Protein AF-A0AA36HFE9-F1 (afdb_monomer_lite)

Foldseek 3Di:
DVVVVVVVVVVVVVVVVVVVVVVVVVVVVVVVVVLVVVLVVVVVVCVVLVVLVVVCVVQLANLPDDLVVLVVLLVVLVVQLVVCVVVVPPSSNVSSVVVNVSSVVVNVSPVVGYNDDPPPPPPPD

pLDDT: mean 70.3, std 10.0, range [45.31, 87.0]

Organism: Cylicocyclus nassatus (NCBI:txid53992)

Sequence (125 aa):
MKHTQESSEKLNGRQTLFISKEARTAYYGRRKATGRIASTAQIAGSLVCPYLIYKAVTSRCIDFVPLAPVAFTWIMELHAIIYSIAIDDFYMMLANTIFFCMDGSLLAMFFIFPNDKPYFKVEIS

Secondary structure (DSSP, 8-state):
-HHHHHHHHHHHHHHHHHHHHHHHHHHHHHHHHHHHHHHHHHHHHHTHHHHHHHHHHHHT--TTS-HHHHHHHHHHHHHHHHHHHHTT-HHHHHHHHHHHHHHHHHHHHHHHS-SS---------

Structure (mmCIF, N/CA/C/O backbone):
data_AF-A0AA36HFE9-F1
#
_entry.id   AF-A0AA36HFE9-F1
#
loop_
_atom_site.group_PDB
_atom_site.id
_atom_site.type_symbol
_atom_site.label_atom_id
_atom_site.label_alt_id
_atom_site.label_comp_id
_atom_site.label_asym_id
_atom_site.label_entity_id
_atom_site.label_seq_id
_atom_site.pdbx_PDB_ins_code
_atom_site.Cartn_x
_atom_site.Cartn_y
_atom_site.Cartn_z
_atom_site.occupancy
_atom_site.B_iso_or_equiv
_atom_site.auth_seq_id
_atom_site.auth_comp_id
_atom_site.auth_asym_id
_atom_site.auth_atom_id
_atom_site.pdbx_PDB_model_num
ATOM 1 N N . MET A 1 1 ? 39.069 -12.647 -48.676 1.00 54.62 1 MET A N 1
ATOM 2 C CA . MET A 1 1 ? 39.247 -12.247 -47.258 1.00 54.62 1 MET A CA 1
ATOM 3 C C . MET A 1 1 ? 38.174 -11.282 -46.743 1.00 54.62 1 MET A C 1
ATOM 5 O O . MET A 1 1 ? 37.633 -11.570 -45.689 1.00 54.62 1 MET A O 1
ATOM 9 N N . LYS A 1 2 ? 37.780 -10.212 -47.462 1.00 53.97 2 LYS A N 1
ATOM 10 C CA . LYS A 1 2 ? 36.717 -9.280 -47.001 1.00 53.97 2 LYS A CA 1
ATOM 11 C C . LYS A 1 2 ? 35.339 -9.929 -46.754 1.00 53.97 2 LYS A C 1
ATOM 13 O O . LYS A 1 2 ? 34.672 -9.597 -45.786 1.00 53.97 2 LYS A O 1
ATOM 18 N N . HIS A 1 3 ? 34.955 -10.912 -47.570 1.00 49.44 3 HIS A N 1
ATOM 19 C CA . HIS A 1 3 ? 33.650 -11.584 -47.475 1.00 49.44 3 HIS A CA 1
ATOM 20 C C . HIS A 1 3 ? 33.463 -12.445 -46.206 1.00 49.44 3 HIS A C 1
ATOM 22 O O . HIS A 1 3 ? 32.338 -12.696 -45.784 1.00 49.44 3 HIS A O 1
ATOM 28 N N . THR A 1 4 ? 34.561 -12.895 -45.590 1.00 55.50 4 THR A N 1
ATOM 29 C CA . THR A 1 4 ? 34.541 -13.736 -44.382 1.00 55.50 4 THR A CA 1
ATOM 30 C C . THR A 1 4 ? 34.391 -12.891 -43.111 1.00 55.50 4 THR A C 1
ATOM 32 O O . THR A 1 4 ? 33.693 -13.303 -42.190 1.00 55.50 4 THR A O 1
ATOM 35 N N . GLN A 1 5 ? 34.962 -11.680 -43.081 1.00 53.94 5 GLN A N 1
ATOM 36 C CA . GLN A 1 5 ? 34.828 -10.752 -41.948 1.00 53.94 5 GLN A CA 1
ATOM 37 C C . GLN A 1 5 ? 33.399 -10.219 -41.798 1.00 53.94 5 GLN A C 1
ATOM 39 O O . GLN A 1 5 ? 32.846 -10.252 -40.702 1.00 53.94 5 GLN A O 1
ATOM 44 N N . GLU A 1 6 ? 32.767 -9.814 -42.901 1.00 58.16 6 GLU A N 1
ATOM 45 C CA . GLU A 1 6 ? 31.411 -9.250 -42.872 1.00 58.16 6 GLU A CA 1
ATOM 46 C C . GLU A 1 6 ? 30.356 -10.291 -42.448 1.00 58.16 6 GLU A C 1
ATOM 48 O O . GLU A 1 6 ? 29.357 -9.973 -41.797 1.00 58.16 6 GLU A O 1
ATOM 53 N N . SER A 1 7 ? 30.601 -11.566 -42.774 1.00 56.69 7 SER A N 1
ATOM 54 C CA . SER A 1 7 ? 29.736 -12.673 -42.367 1.00 56.69 7 SER A CA 1
ATOM 55 C C . SER A 1 7 ? 29.873 -12.997 -40.876 1.00 56.69 7 SER A C 1
ATOM 57 O O . SER A 1 7 ? 28.861 -13.273 -40.234 1.00 56.69 7 SER A O 1
ATOM 59 N N . SER A 1 8 ? 31.082 -12.919 -40.303 1.00 58.38 8 SER A N 1
ATOM 60 C CA . SER A 1 8 ? 31.299 -13.073 -38.854 1.00 58.38 8 SER A CA 1
ATOM 61 C C . SER A 1 8 ? 30.700 -11.919 -38.046 1.00 58.38 8 SER A C 1
ATOM 63 O O . SER A 1 8 ? 30.131 -12.155 -36.983 1.00 58.38 8 SER A O 1
ATOM 65 N N . GLU A 1 9 ? 30.751 -10.687 -38.556 1.00 61.19 9 GLU A N 1
ATOM 66 C CA . GLU A 1 9 ? 30.193 -9.509 -37.878 1.00 61.19 9 GLU A CA 1
ATOM 67 C C . GLU A 1 9 ? 28.654 -9.523 -37.866 1.00 61.19 9 GLU A C 1
ATOM 69 O O . GLU A 1 9 ? 28.025 -9.279 -36.833 1.00 61.19 9 GLU A O 1
ATOM 74 N N . LYS A 1 10 ? 28.029 -9.932 -38.983 1.00 61.84 10 LYS A N 1
ATOM 75 C CA . LYS A 1 10 ? 26.572 -10.149 -39.064 1.00 61.84 10 LYS A CA 1
ATOM 76 C C . LYS A 1 10 ? 26.096 -11.308 -38.184 1.00 61.84 10 LYS A C 1
ATOM 78 O O . LYS A 1 10 ? 24.992 -11.230 -37.640 1.00 61.84 10 LYS A O 1
ATOM 83 N N . LEU A 1 11 ? 26.896 -12.368 -38.029 1.00 62.75 11 LEU A N 1
ATOM 84 C CA . LEU A 1 11 ? 26.573 -13.487 -37.135 1.00 62.75 11 LEU A CA 1
ATOM 85 C C . LEU A 1 11 ? 26.633 -13.057 -35.662 1.00 62.75 11 LEU A C 1
ATOM 87 O O . LEU A 1 11 ? 25.704 -13.340 -34.905 1.00 62.75 11 LEU A O 1
ATOM 91 N N . ASN A 1 12 ? 27.678 -12.311 -35.291 1.00 66.56 12 ASN A N 1
ATOM 92 C CA . ASN A 1 12 ? 27.875 -11.804 -33.936 1.00 66.56 12 ASN A CA 1
ATOM 93 C C . ASN A 1 12 ? 26.769 -10.803 -33.556 1.00 66.56 12 ASN A C 1
ATOM 95 O O . ASN A 1 12 ? 26.128 -10.941 -32.519 1.00 66.56 12 ASN A O 1
ATOM 99 N N . GLY A 1 13 ? 26.422 -9.872 -34.455 1.00 68.12 13 GLY A N 1
ATOM 100 C CA . GLY A 1 13 ? 25.311 -8.936 -34.245 1.00 68.12 13 GLY A CA 1
ATOM 101 C C . GLY A 1 13 ? 23.945 -9.620 -34.084 1.00 68.12 13 GLY A C 1
ATOM 102 O O . GLY A 1 13 ? 23.132 -9.196 -33.260 1.00 68.12 13 GLY A O 1
ATOM 103 N N . ARG A 1 14 ? 23.690 -10.716 -34.818 1.00 68.12 14 ARG A N 1
ATOM 104 C CA . ARG A 1 14 ? 22.466 -11.522 -34.649 1.00 68.12 14 ARG A CA 1
ATOM 105 C C . ARG A 1 14 ? 22.445 -12.258 -33.312 1.00 68.12 14 ARG A C 1
ATOM 107 O O . ARG A 1 14 ? 21.405 -12.247 -32.659 1.00 68.12 14 ARG A O 1
ATOM 114 N N . GLN A 1 15 ? 23.562 -12.843 -32.879 1.00 66.88 15 GLN A N 1
ATOM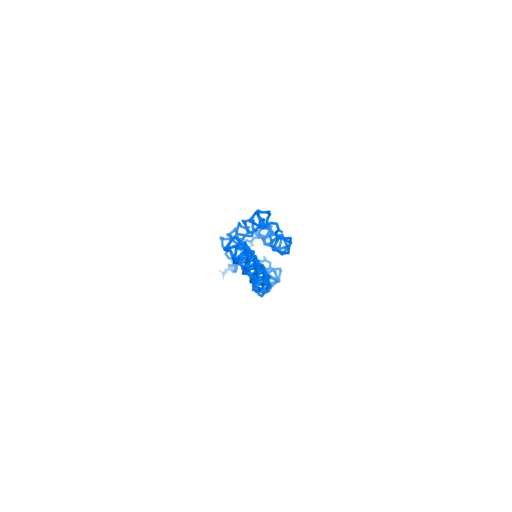 115 C CA . GLN A 1 15 ? 23.646 -13.500 -31.570 1.00 66.88 15 GLN A CA 1
ATOM 116 C C . GLN A 1 15 ? 23.394 -12.513 -30.423 1.00 66.88 15 GLN A C 1
ATOM 118 O O . GLN A 1 15 ? 22.563 -12.787 -29.557 1.00 66.88 15 GLN A O 1
ATOM 123 N N . THR A 1 16 ? 23.995 -11.322 -30.460 1.00 67.69 16 THR A N 1
ATOM 124 C CA . THR A 1 16 ? 23.787 -10.291 -29.427 1.00 67.69 16 THR A CA 1
ATOM 125 C C . THR A 1 16 ? 22.334 -9.807 -29.372 1.00 67.69 16 THR A C 1
ATOM 127 O O . THR A 1 16 ? 21.781 -9.591 -28.291 1.00 67.69 16 THR A O 1
ATOM 130 N N . LEU A 1 17 ? 21.671 -9.684 -30.528 1.00 67.75 17 LEU A N 1
ATOM 131 C CA . LEU A 1 17 ? 20.260 -9.293 -30.594 1.00 67.75 17 LEU A CA 1
ATOM 132 C C . 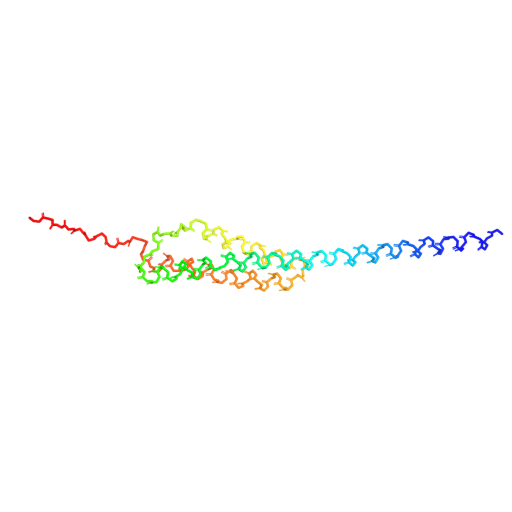LEU A 1 17 ? 19.331 -10.367 -30.004 1.00 67.75 17 LEU A C 1
ATOM 134 O O . LEU A 1 17 ? 18.352 -10.030 -29.334 1.00 67.75 17 LEU A O 1
ATOM 138 N N . PHE A 1 18 ? 19.631 -11.646 -30.242 1.00 69.44 18 PHE A N 1
ATOM 139 C CA . PHE A 1 18 ? 18.869 -12.767 -29.686 1.00 69.44 18 PHE A CA 1
ATOM 140 C C . PHE A 1 18 ? 19.008 -12.835 -28.162 1.00 69.44 18 PHE A C 1
ATOM 142 O O . PHE A 1 18 ? 17.991 -12.845 -27.469 1.00 69.44 18 PHE A O 1
ATOM 149 N N . ILE A 1 19 ? 20.234 -12.727 -27.639 1.00 69.06 19 ILE A N 1
ATOM 150 C CA . ILE A 1 19 ? 20.502 -12.679 -26.191 1.00 69.06 19 ILE A CA 1
ATOM 151 C C . ILE A 1 19 ? 19.784 -11.484 -25.536 1.00 69.06 19 ILE A C 1
ATOM 153 O O . ILE A 1 19 ? 19.169 -11.623 -24.481 1.00 69.06 19 ILE A O 1
ATOM 157 N N . SER A 1 20 ? 19.781 -10.309 -26.180 1.00 69.00 20 SER A N 1
ATOM 158 C CA . SER A 1 20 ? 19.061 -9.121 -25.683 1.00 69.00 20 SER A CA 1
ATOM 159 C C . SER A 1 20 ? 17.540 -9.316 -25.636 1.00 69.00 20 SER A C 1
ATOM 161 O O . SER A 1 20 ? 16.873 -8.801 -24.731 1.00 69.00 20 SER A O 1
ATOM 163 N N . LYS A 1 21 ? 16.968 -10.034 -26.609 1.00 69.44 21 LYS A N 1
ATOM 164 C CA . LYS A 1 21 ? 15.529 -10.328 -26.644 1.00 69.44 21 LYS A CA 1
ATOM 165 C C . LYS A 1 21 ? 15.143 -11.347 -25.580 1.00 69.44 21 LYS A C 1
ATOM 167 O O . LYS A 1 21 ? 14.191 -11.095 -24.851 1.00 69.44 21 LYS A O 1
ATOM 172 N N . GLU A 1 22 ? 15.891 -12.437 -25.439 1.00 70.38 22 GLU A N 1
ATOM 173 C CA . GLU A 1 22 ? 15.648 -13.432 -24.386 1.00 70.38 22 GLU A CA 1
ATOM 174 C C . GLU A 1 22 ? 15.813 -12.831 -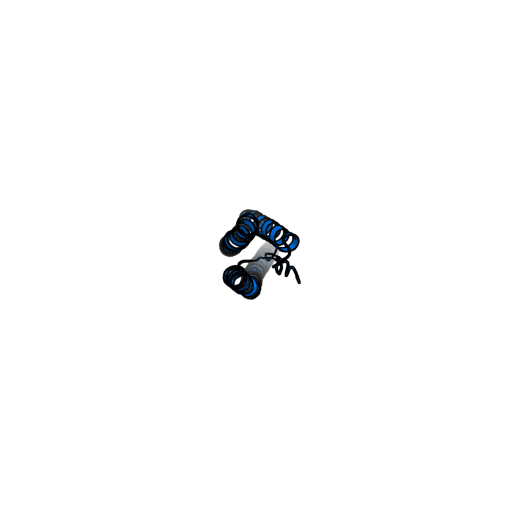22.989 1.00 70.38 22 GLU A C 1
ATOM 176 O O . GLU A 1 22 ? 14.945 -13.020 -22.137 1.00 70.38 22 GLU A O 1
ATOM 181 N N . ALA A 1 23 ? 16.850 -12.013 -22.777 1.00 65.31 23 ALA A N 1
ATOM 182 C CA . ALA A 1 23 ? 17.046 -11.293 -21.523 1.00 65.31 23 ALA A CA 1
ATOM 183 C C . ALA A 1 23 ? 15.873 -10.348 -21.216 1.00 65.31 23 ALA A C 1
ATOM 185 O O . ALA A 1 23 ? 15.380 -10.337 -20.087 1.00 65.31 23 ALA A O 1
ATOM 186 N N . ARG A 1 24 ? 15.363 -9.607 -22.213 1.00 61.34 24 ARG A N 1
ATOM 187 C CA . ARG A 1 24 ? 14.168 -8.757 -22.047 1.00 61.34 24 ARG A CA 1
ATOM 188 C C . ARG A 1 24 ? 12.916 -9.563 -21.727 1.00 61.34 24 ARG A C 1
ATOM 190 O O . ARG A 1 24 ? 12.177 -9.171 -20.828 1.00 61.34 24 ARG A O 1
ATOM 197 N N . THR A 1 25 ? 12.683 -10.676 -22.416 1.00 65.31 25 THR A N 1
ATOM 198 C CA . THR A 1 25 ? 11.510 -11.532 -22.189 1.00 65.31 25 THR A CA 1
ATOM 199 C C . THR A 1 25 ? 11.561 -12.193 -20.812 1.00 65.31 25 THR A C 1
ATOM 201 O O . THR A 1 25 ? 10.565 -12.177 -20.091 1.00 65.31 25 THR A O 1
ATOM 204 N N . ALA A 1 26 ? 12.724 -12.692 -20.389 1.00 66.94 26 ALA A N 1
ATOM 205 C CA . ALA A 1 26 ? 12.927 -13.256 -19.054 1.00 66.94 26 ALA A CA 1
ATOM 206 C C . ALA A 1 26 ? 12.786 -12.198 -17.944 1.00 66.94 26 ALA A C 1
ATOM 208 O O . ALA A 1 26 ? 12.284 -12.483 -16.854 1.00 66.94 26 ALA A O 1
ATOM 209 N N . TYR A 1 27 ? 13.206 -10.961 -18.211 1.00 63.06 27 TYR A N 1
ATOM 210 C CA . TYR A 1 27 ? 13.057 -9.838 -17.288 1.00 63.06 27 TYR A CA 1
ATOM 211 C C . TYR A 1 27 ? 11.589 -9.394 -17.158 1.00 63.06 27 TYR A C 1
ATOM 213 O O . TYR A 1 27 ? 11.092 -9.221 -16.045 1.00 63.06 27 TYR A O 1
ATOM 221 N N . TYR A 1 28 ? 10.855 -9.321 -18.272 1.00 63.59 28 TYR A N 1
ATOM 222 C CA . TYR A 1 28 ? 9.409 -9.068 -18.276 1.00 63.59 28 TYR A CA 1
ATOM 223 C C . TYR A 1 28 ? 8.607 -10.193 -17.609 1.00 63.59 28 TYR A C 1
ATOM 225 O O . TYR A 1 28 ? 7.670 -9.923 -16.856 1.00 63.59 28 TYR A O 1
ATOM 233 N N . GLY A 1 29 ? 8.981 -11.452 -17.853 1.00 64.19 29 GLY A N 1
ATOM 234 C CA . GLY A 1 29 ? 8.361 -12.620 -17.225 1.00 64.19 29 GLY A CA 1
ATOM 235 C C . GLY A 1 29 ? 8.518 -12.607 -15.705 1.00 64.19 29 GLY A C 1
ATOM 236 O O . GLY A 1 29 ? 7.539 -12.800 -14.984 1.00 64.19 29 GLY A O 1
ATOM 237 N N . ARG A 1 30 ? 9.721 -12.277 -15.211 1.00 62.38 30 ARG A N 1
ATOM 238 C CA . ARG A 1 30 ? 9.971 -12.107 -13.771 1.00 62.38 30 ARG A CA 1
ATOM 239 C C . ARG A 1 30 ? 9.165 -10.962 -13.164 1.00 62.38 30 ARG A C 1
ATOM 241 O O . ARG A 1 30 ? 8.558 -11.171 -12.124 1.00 62.38 30 ARG A O 1
ATOM 248 N N . ARG A 1 31 ? 9.080 -9.801 -13.824 1.00 65.12 31 ARG A N 1
ATOM 249 C CA . ARG A 1 31 ? 8.263 -8.668 -13.340 1.00 65.12 31 ARG A CA 1
ATOM 250 C C . ARG A 1 31 ? 6.793 -9.047 -13.153 1.00 65.12 31 ARG A C 1
ATOM 252 O O . ARG A 1 31 ? 6.233 -8.796 -12.092 1.00 65.12 31 ARG A O 1
ATOM 259 N N . LYS A 1 32 ? 6.196 -9.732 -14.135 1.00 66.94 32 LYS A N 1
ATOM 260 C CA . LYS A 1 32 ? 4.803 -10.202 -14.037 1.00 66.94 32 LYS A CA 1
ATOM 261 C C . LYS A 1 32 ? 4.607 -11.226 -12.919 1.00 66.94 32 LYS A C 1
ATOM 263 O O . LYS A 1 32 ? 3.601 -11.172 -12.221 1.00 66.94 32 LYS A O 1
ATOM 268 N N . ALA A 1 33 ? 5.544 -12.156 -12.739 1.00 67.50 33 ALA A N 1
ATOM 269 C CA . ALA A 1 33 ? 5.465 -13.144 -11.665 1.00 67.50 33 ALA A CA 1
ATOM 270 C C . ALA A 1 33 ? 5.583 -12.487 -10.280 1.00 67.50 33 ALA A C 1
ATOM 272 O O . ALA A 1 33 ? 4.744 -12.739 -9.418 1.00 67.50 33 ALA A O 1
ATOM 273 N N . THR A 1 34 ? 6.556 -11.591 -10.090 1.00 68.81 34 THR A N 1
ATOM 274 C CA . THR A 1 34 ? 6.733 -10.845 -8.838 1.00 68.81 34 THR A CA 1
ATOM 275 C C . THR A 1 34 ? 5.518 -9.976 -8.525 1.00 68.81 34 THR A C 1
ATOM 277 O O . THR A 1 34 ? 5.035 -10.025 -7.400 1.00 68.81 34 THR A O 1
ATOM 280 N N . GLY A 1 35 ? 4.961 -9.258 -9.508 1.00 64.19 35 GLY A N 1
ATOM 281 C CA . GLY A 1 35 ? 3.750 -8.451 -9.315 1.00 64.19 35 GLY A CA 1
ATOM 282 C C . GLY A 1 35 ? 2.524 -9.288 -8.927 1.00 64.19 35 GLY A C 1
ATOM 283 O O . GLY A 1 35 ? 1.740 -8.891 -8.067 1.00 64.19 35 GLY A O 1
ATOM 284 N N . ARG A 1 36 ? 2.381 -10.500 -9.483 1.00 68.81 36 ARG A N 1
ATOM 285 C CA . ARG A 1 36 ? 1.310 -11.441 -9.096 1.00 68.81 36 ARG A CA 1
ATOM 286 C C . ARG A 1 36 ? 1.497 -11.994 -7.685 1.00 68.81 36 ARG A C 1
ATOM 288 O O . ARG A 1 36 ? 0.524 -12.112 -6.950 1.00 68.81 36 ARG A O 1
ATOM 295 N N . ILE A 1 37 ? 2.725 -12.320 -7.292 1.00 72.94 37 ILE A N 1
ATOM 296 C CA . ILE A 1 37 ? 3.015 -12.802 -5.934 1.00 72.94 37 ILE A CA 1
ATOM 297 C C . ILE A 1 37 ? 2.806 -11.674 -4.918 1.00 72.94 37 ILE A C 1
ATOM 299 O O . ILE A 1 37 ? 2.165 -11.901 -3.897 1.00 72.94 37 ILE A O 1
ATOM 303 N N . ALA A 1 38 ? 3.273 -10.461 -5.223 1.00 68.56 38 ALA A N 1
ATOM 304 C CA . ALA A 1 38 ? 3.090 -9.284 -4.378 1.00 68.56 38 ALA A CA 1
ATOM 305 C C . ALA A 1 38 ? 1.603 -8.955 -4.184 1.00 68.56 38 ALA A C 1
ATOM 307 O O . ALA A 1 38 ? 1.150 -8.855 -3.050 1.00 68.56 38 ALA A O 1
ATOM 308 N N . SER A 1 39 ? 0.823 -8.909 -5.268 1.00 64.94 39 SER A N 1
ATOM 309 C CA . SER A 1 39 ? -0.628 -8.685 -5.184 1.00 64.94 39 SER A CA 1
ATOM 310 C C . SER A 1 39 ? -1.356 -9.808 -4.443 1.00 64.94 39 SER A C 1
ATOM 312 O O . SER A 1 39 ? -2.250 -9.533 -3.653 1.00 64.94 39 SER A O 1
ATOM 314 N N . THR A 1 40 ? -0.952 -11.071 -4.614 1.00 69.44 40 THR A N 1
ATOM 315 C CA . THR A 1 40 ? -1.541 -12.190 -3.854 1.00 69.44 40 THR A CA 1
ATOM 316 C C . THR A 1 40 ? -1.215 -12.088 -2.363 1.00 69.44 40 THR A C 1
ATOM 318 O O . THR A 1 40 ? -2.092 -12.304 -1.531 1.00 69.44 40 THR A O 1
ATOM 321 N N . ALA A 1 41 ? 0.023 -11.729 -2.013 1.00 72.81 41 ALA A N 1
ATOM 322 C CA . ALA A 1 41 ? 0.435 -11.514 -0.628 1.00 72.81 41 ALA A CA 1
ATOM 323 C C . ALA A 1 41 ? -0.292 -10.316 0.000 1.00 72.81 41 ALA A C 1
ATOM 325 O O . ALA A 1 41 ? -0.731 -10.409 1.144 1.00 72.81 41 ALA A O 1
ATOM 326 N N . GLN A 1 42 ? -0.491 -9.234 -0.757 1.00 69.38 42 GLN A N 1
ATOM 327 C CA . GLN A 1 42 ? -1.287 -8.089 -0.322 1.00 69.38 42 GLN A CA 1
ATOM 328 C C . GLN A 1 42 ? -2.753 -8.460 -0.127 1.00 69.38 42 GLN A C 1
ATOM 330 O O . GLN A 1 42 ? -3.312 -8.109 0.900 1.00 69.38 42 GLN A O 1
ATOM 335 N N . ILE A 1 43 ? -3.373 -9.218 -1.038 1.00 71.50 43 ILE A N 1
ATOM 336 C CA . ILE A 1 43 ? -4.759 -9.700 -0.882 1.00 71.50 43 ILE A CA 1
ATOM 337 C C . ILE A 1 43 ? -4.880 -10.629 0.332 1.00 71.50 43 ILE A C 1
ATOM 339 O O . ILE A 1 43 ? -5.816 -10.506 1.113 1.00 71.50 43 ILE A O 1
ATOM 343 N N . ALA A 1 44 ? -3.920 -11.530 0.544 1.00 73.81 44 ALA A N 1
ATOM 344 C CA . ALA A 1 44 ? -3.913 -12.390 1.726 1.00 73.81 44 ALA A CA 1
ATOM 345 C C . ALA A 1 44 ? -3.760 -11.576 3.024 1.00 73.81 44 ALA A C 1
ATOM 347 O O . ALA A 1 44 ? -4.475 -11.826 3.993 1.00 73.81 44 ALA A O 1
ATOM 348 N N . GLY A 1 45 ? -2.880 -10.569 3.026 1.00 67.75 45 GLY A N 1
ATOM 349 C CA . GLY A 1 45 ? -2.747 -9.612 4.125 1.00 67.75 45 GLY A CA 1
ATOM 350 C C . GLY A 1 45 ? -3.994 -8.742 4.307 1.00 67.75 45 GLY A C 1
ATOM 351 O O . GLY A 1 45 ? -4.369 -8.437 5.439 1.00 67.75 45 GLY A O 1
ATOM 352 N N . SER A 1 46 ? -4.695 -8.422 3.214 1.00 69.50 46 SER A N 1
ATOM 353 C CA . SER A 1 46 ? -5.912 -7.611 3.214 1.00 69.50 46 SER A CA 1
ATOM 354 C C . SER A 1 46 ? -6.999 -8.246 4.037 1.00 69.50 46 SER A C 1
ATOM 356 O O . SER A 1 46 ? -7.721 -7.506 4.676 1.00 69.50 46 SER A O 1
ATOM 358 N N . LEU A 1 47 ? -7.123 -9.576 4.051 1.00 67.69 47 LEU A N 1
ATOM 359 C CA . LEU A 1 47 ? -8.190 -10.289 4.761 1.00 67.69 47 LEU A CA 1
ATOM 360 C C . LEU A 1 47 ? -8.199 -10.009 6.270 1.00 67.69 47 LEU A C 1
ATOM 362 O O . LEU A 1 47 ? -9.248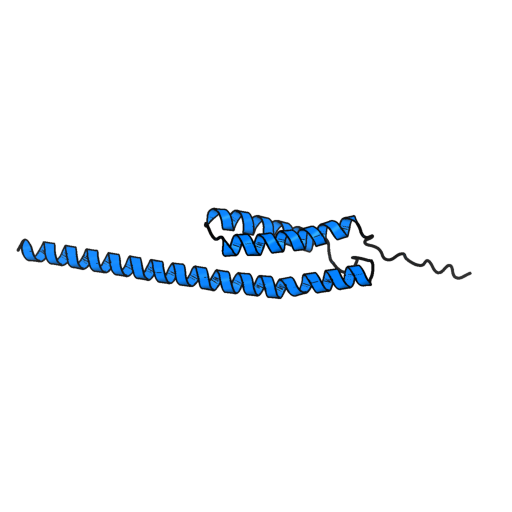 -10.104 6.910 1.00 67.69 47 LEU A O 1
ATOM 366 N N . VAL A 1 48 ? -7.058 -9.599 6.830 1.00 69.75 48 VAL A N 1
ATOM 367 C CA . VAL A 1 48 ? -6.962 -9.146 8.220 1.00 69.75 48 VAL A CA 1
ATOM 368 C C . VAL A 1 48 ? -7.755 -7.847 8.427 1.00 69.75 48 VAL A C 1
ATOM 370 O O . VAL A 1 48 ? -8.421 -7.699 9.448 1.00 69.75 48 VAL A O 1
ATOM 373 N N . CYS A 1 49 ? -7.777 -6.939 7.449 1.00 68.38 49 CYS A N 1
ATOM 374 C CA . CYS A 1 49 ? -8.442 -5.639 7.559 1.00 68.38 49 CYS A CA 1
ATOM 375 C C . CYS A 1 49 ? -9.980 -5.733 7.659 1.00 68.38 49 CYS A C 1
ATOM 377 O O . CYS A 1 49 ? -10.518 -5.201 8.627 1.00 68.38 49 CYS A O 1
ATOM 379 N N . PRO A 1 50 ? -10.726 -6.445 6.784 1.00 69.31 50 PRO A N 1
ATOM 380 C CA . PRO A 1 50 ? -12.163 -6.666 6.935 1.00 69.31 50 PRO A CA 1
ATOM 381 C C . PRO A 1 50 ? -12.531 -7.325 8.260 1.00 69.31 50 PRO A C 1
ATOM 383 O O . PRO A 1 50 ? -13.546 -6.970 8.852 1.00 69.31 50 PRO A O 1
ATOM 386 N N . TYR A 1 51 ? -11.707 -8.255 8.751 1.00 72.50 51 TYR A N 1
ATOM 387 C CA . TYR A 1 51 ? -11.928 -8.884 10.051 1.00 72.50 51 TYR A CA 1
ATOM 388 C C . TYR A 1 51 ? -11.785 -7.878 11.203 1.00 72.50 51 TYR A C 1
ATOM 390 O O . TYR A 1 51 ? -12.621 -7.848 12.108 1.00 72.50 51 TYR A O 1
ATOM 398 N N . LEU A 1 52 ? -10.768 -7.013 11.152 1.00 67.19 52 LEU A N 1
ATOM 399 C CA . LEU A 1 52 ? -10.571 -5.950 12.138 1.00 67.19 52 LEU A CA 1
ATOM 400 C C . LEU A 1 52 ? -11.670 -4.881 12.068 1.00 67.19 52 LEU A C 1
ATOM 402 O O . LEU A 1 52 ? -12.170 -4.482 13.117 1.00 67.19 52 LEU A O 1
ATOM 406 N N . ILE A 1 53 ? -12.113 -4.489 10.868 1.00 68.88 53 ILE A N 1
ATOM 407 C CA . ILE A 1 53 ? -13.264 -3.591 10.668 1.00 68.88 53 ILE A CA 1
ATOM 408 C C . ILE A 1 53 ? -14.527 -4.226 11.252 1.00 68.88 53 ILE A C 1
ATOM 410 O O . ILE A 1 53 ? -15.231 -3.592 12.035 1.00 68.88 53 ILE A O 1
ATOM 414 N N . TYR A 1 54 ? -14.803 -5.491 10.925 1.00 71.44 54 TYR A N 1
ATOM 415 C CA . TYR A 1 54 ? -15.955 -6.216 11.456 1.00 71.44 54 TYR A CA 1
ATOM 416 C C . TYR A 1 54 ? -15.936 -6.236 12.986 1.00 71.44 54 TYR A C 1
ATOM 418 O O . TYR A 1 54 ? -16.949 -5.914 13.610 1.00 71.44 54 TYR A O 1
ATOM 426 N N . LYS A 1 55 ? -14.779 -6.540 13.590 1.00 69.38 55 LYS A N 1
ATOM 427 C CA . LYS A 1 55 ? -14.592 -6.567 15.047 1.00 69.38 55 LYS A CA 1
ATOM 428 C C . LYS A 1 55 ? -14.745 -5.181 15.682 1.00 69.38 55 LYS A C 1
ATOM 430 O O . LYS A 1 55 ? -15.357 -5.078 16.745 1.00 69.38 55 LYS A O 1
ATOM 435 N N . ALA A 1 56 ? -14.234 -4.131 15.039 1.00 65.81 56 ALA A N 1
ATOM 436 C CA . ALA A 1 56 ? -14.381 -2.745 15.480 1.00 65.81 56 ALA A CA 1
ATOM 437 C C . ALA A 1 56 ? -15.849 -2.292 15.448 1.00 65.81 56 ALA A C 1
ATOM 439 O O . ALA A 1 56 ? -16.338 -1.714 16.417 1.00 65.81 56 ALA A O 1
ATOM 440 N N . VAL A 1 57 ? -16.580 -2.631 14.381 1.00 67.38 57 VAL A N 1
ATOM 441 C CA . VAL A 1 57 ? -18.008 -2.311 14.228 1.00 67.38 57 VAL A CA 1
ATOM 442 C C . VAL A 1 57 ? -18.868 -3.091 15.227 1.00 67.38 57 VAL A C 1
ATOM 444 O O . VAL A 1 57 ? -19.733 -2.499 15.872 1.00 67.38 57 VAL A O 1
ATOM 447 N N . THR A 1 58 ? -18.621 -4.395 15.414 1.00 73.00 58 THR A N 1
ATOM 448 C CA . THR A 1 58 ? -19.361 -5.198 16.412 1.00 73.00 58 THR A CA 1
ATOM 449 C C . THR A 1 58 ? -19.050 -4.780 17.846 1.00 73.00 58 THR A C 1
ATOM 451 O O . THR A 1 58 ? -19.950 -4.780 18.681 1.00 73.00 58 THR A O 1
ATOM 454 N N . SER A 1 59 ? -17.807 -4.389 18.139 1.00 65.75 59 SER A N 1
ATOM 455 C CA . SER A 1 59 ? -17.394 -3.980 19.491 1.00 65.75 59 SER A CA 1
ATOM 456 C C . SER A 1 59 ? -17.624 -2.492 19.783 1.00 65.75 59 SER A C 1
ATOM 458 O O . SER A 1 59 ? -17.467 -2.087 20.932 1.00 65.75 59 SER A O 1
ATOM 460 N N . ARG A 1 60 ? -17.965 -1.680 18.765 1.00 63.25 60 ARG A N 1
ATOM 461 C CA . ARG A 1 60 ? -18.042 -0.202 18.804 1.00 63.25 60 ARG A CA 1
ATOM 462 C C . ARG A 1 60 ? -16.819 0.475 19.448 1.00 63.25 60 ARG A C 1
ATOM 464 O O . ARG A 1 60 ? -16.956 1.507 20.095 1.00 63.25 60 ARG A O 1
ATOM 471 N N . CYS A 1 61 ? -15.643 -0.129 19.306 1.00 61.28 61 CYS A N 1
ATOM 472 C CA . CYS A 1 61 ? -14.403 0.281 19.963 1.00 61.28 61 CYS A CA 1
ATOM 473 C C . CYS A 1 61 ? -13.202 -0.245 19.159 1.00 61.28 61 CYS A C 1
ATOM 475 O O . CYS A 1 61 ? -13.254 -1.366 18.636 1.00 61.28 61 CYS A O 1
ATOM 477 N N . ILE A 1 62 ? -12.140 0.563 19.054 1.00 63.19 62 ILE A N 1
ATOM 478 C CA . ILE A 1 62 ? -10.948 0.295 18.223 1.00 63.19 62 ILE A CA 1
ATOM 479 C C . ILE A 1 62 ? -9.683 0.052 19.085 1.00 63.19 62 ILE A C 1
ATOM 481 O O . ILE A 1 62 ? -8.568 0.041 18.581 1.00 63.19 62 ILE A O 1
ATOM 485 N N . ASP A 1 63 ? -9.834 -0.305 20.366 1.00 61.81 63 ASP A N 1
ATOM 486 C CA . ASP A 1 63 ? -8.712 -0.616 21.283 1.00 61.81 63 ASP A CA 1
ATOM 487 C C . ASP A 1 63 ? -7.775 -1.752 20.810 1.00 61.81 63 ASP A C 1
ATOM 489 O O . ASP A 1 63 ? -6.672 -1.934 21.323 1.00 61.81 63 ASP A O 1
ATOM 493 N N . PHE A 1 64 ? -8.211 -2.576 19.854 1.00 64.31 64 PHE A N 1
ATOM 494 C CA . PHE A 1 64 ? -7.461 -3.750 19.397 1.00 64.31 64 PHE A CA 1
ATOM 495 C C . PHE A 1 64 ? -6.501 -3.472 18.240 1.00 64.31 64 PHE A C 1
ATOM 497 O O . PHE A 1 64 ? -5.670 -4.331 17.935 1.00 64.31 64 PHE A O 1
ATOM 504 N N . VAL A 1 65 ? -6.645 -2.334 17.557 1.00 66.50 65 VAL A N 1
ATOM 505 C CA . VAL A 1 65 ? -5.845 -2.009 16.375 1.00 66.50 65 VAL A CA 1
ATOM 506 C C . VAL A 1 65 ? -4.935 -0.837 16.730 1.00 66.50 65 VAL A C 1
ATOM 508 O O . VAL A 1 65 ? -5.428 0.239 17.057 1.00 66.50 65 VAL A O 1
ATOM 511 N N . PRO A 1 66 ? -3.605 -0.998 16.683 1.00 71.31 66 PRO A N 1
ATOM 512 C CA . PRO A 1 66 ? -2.721 0.111 16.980 1.00 71.31 66 PRO A CA 1
ATOM 513 C C . PRO A 1 66 ? -2.744 1.107 15.808 1.00 71.31 66 PRO A C 1
ATOM 515 O O . PRO A 1 66 ? -2.497 0.736 14.661 1.00 71.31 66 PRO A O 1
ATOM 518 N N . LEU A 1 67 ? -3.029 2.382 16.097 1.00 71.31 67 LEU A N 1
ATOM 519 C CA . LEU A 1 67 ? -3.101 3.461 15.097 1.00 71.31 67 LEU A CA 1
ATOM 520 C C . LEU A 1 67 ? -1.798 3.588 14.287 1.00 71.31 67 LEU A C 1
ATOM 522 O O . LEU A 1 67 ? -1.827 3.807 13.079 1.00 71.31 67 LEU A O 1
ATOM 526 N N . ALA A 1 68 ? -0.651 3.432 14.954 1.00 75.06 68 ALA A N 1
ATOM 527 C CA . ALA A 1 68 ? 0.672 3.598 14.356 1.00 75.06 68 ALA A CA 1
ATOM 528 C C . ALA A 1 68 ? 0.946 2.652 13.161 1.00 75.06 68 ALA A C 1
ATOM 530 O O . ALA A 1 68 ? 1.312 3.156 12.101 1.00 75.06 68 ALA A O 1
ATOM 531 N N . PRO A 1 69 ? 0.757 1.321 13.260 1.00 79.12 69 PRO A N 1
ATOM 532 C CA . PRO A 1 69 ? 0.916 0.425 12.119 1.00 79.12 69 PRO A CA 1
ATOM 533 C C . PRO A 1 69 ? -0.084 0.682 10.990 1.00 79.12 69 PRO A C 1
ATOM 535 O O . PRO A 1 69 ? 0.320 0.561 9.843 1.00 79.12 69 PRO A O 1
ATOM 538 N N . VAL A 1 70 ? -1.325 1.098 11.278 1.00 80.94 70 VAL A N 1
ATOM 539 C CA . VAL A 1 70 ? -2.311 1.444 10.230 1.00 80.94 70 VAL A CA 1
ATOM 540 C C . VAL A 1 70 ? -1.898 2.708 9.470 1.00 80.94 70 VAL A C 1
ATOM 542 O O . VAL A 1 70 ? -1.939 2.752 8.245 1.00 80.94 70 VAL A O 1
ATOM 545 N N . ALA A 1 71 ? -1.444 3.742 10.181 1.00 82.12 71 ALA A N 1
ATOM 546 C CA . ALA A 1 71 ? -0.917 4.947 9.543 1.00 82.12 71 ALA A CA 1
ATOM 547 C C . ALA A 1 71 ? 0.367 4.655 8.744 1.00 82.12 71 ALA A C 1
ATOM 549 O O . ALA A 1 71 ? 0.579 5.220 7.671 1.00 82.12 71 ALA A O 1
ATOM 550 N N . PHE A 1 72 ? 1.217 3.752 9.243 1.00 81.69 72 PHE A N 1
ATOM 551 C CA . PHE A 1 72 ? 2.429 3.332 8.546 1.00 81.69 72 PHE A CA 1
ATOM 552 C C . PHE A 1 72 ? 2.121 2.553 7.261 1.00 81.69 72 PHE A C 1
ATOM 554 O O . PHE A 1 72 ? 2.703 2.866 6.222 1.00 81.69 72 PHE A O 1
ATOM 561 N N . THR A 1 73 ? 1.196 1.584 7.292 1.00 83.56 73 THR A N 1
ATOM 562 C CA . THR A 1 73 ? 0.791 0.857 6.077 1.00 83.56 73 THR A CA 1
ATOM 563 C C . THR A 1 73 ? 0.167 1.795 5.057 1.00 83.56 73 THR A C 1
ATOM 565 O O . THR A 1 73 ? 0.540 1.740 3.890 1.00 83.56 73 THR A O 1
ATOM 568 N N . TRP A 1 74 ? -0.648 2.756 5.493 1.00 86.00 74 TRP A N 1
ATOM 569 C CA . TRP A 1 74 ? -1.217 3.770 4.604 1.00 86.00 74 TRP A CA 1
ATOM 570 C C . TRP A 1 74 ? -0.148 4.594 3.854 1.00 86.00 74 TRP A C 1
ATOM 572 O O . TRP A 1 74 ? -0.262 4.815 2.646 1.00 86.00 74 TRP A O 1
ATOM 582 N N . ILE A 1 75 ? 0.938 4.995 4.532 1.00 86.38 75 ILE A N 1
ATOM 583 C CA . ILE A 1 75 ? 2.079 5.689 3.900 1.00 86.38 75 ILE A CA 1
ATOM 584 C C . ILE A 1 75 ? 2.844 4.758 2.944 1.00 86.38 75 ILE A C 1
ATOM 586 O O . ILE A 1 75 ? 3.264 5.189 1.867 1.00 86.38 75 ILE A O 1
ATOM 590 N N . MET A 1 76 ? 3.024 3.488 3.312 1.00 83.94 76 MET A N 1
ATOM 591 C CA . MET A 1 76 ? 3.693 2.494 2.463 1.00 83.94 76 MET A CA 1
ATOM 592 C C . MET A 1 76 ? 2.904 2.206 1.179 1.00 83.94 76 MET A C 1
ATOM 594 O O . MET A 1 76 ? 3.503 2.103 0.108 1.00 83.94 76 MET A O 1
ATOM 598 N N . GLU A 1 77 ? 1.574 2.152 1.256 1.00 84.00 77 GLU A N 1
ATOM 599 C CA . GLU A 1 77 ? 0.698 1.990 0.091 1.00 84.00 77 GLU A CA 1
ATOM 600 C C . GLU A 1 77 ? 0.747 3.231 -0.818 1.00 84.00 77 GLU A C 1
ATOM 602 O O . GLU A 1 77 ? 0.871 3.101 -2.038 1.00 84.00 77 GLU A O 1
ATOM 607 N N . LEU A 1 78 ? 0.793 4.446 -0.250 1.00 85.12 78 LEU A N 1
ATOM 608 C CA . LEU A 1 78 ? 1.022 5.674 -1.026 1.00 85.12 78 LEU A CA 1
ATOM 609 C C . LEU A 1 78 ? 2.372 5.646 -1.761 1.00 85.12 78 LEU A C 1
ATOM 611 O O . LEU A 1 78 ? 2.455 6.001 -2.940 1.00 85.12 78 LEU A O 1
ATOM 615 N N . HIS A 1 79 ? 3.431 5.194 -1.084 1.00 87.00 79 HIS A N 1
ATOM 616 C CA . HIS A 1 79 ? 4.751 5.031 -1.692 1.00 87.00 79 HIS A CA 1
ATOM 617 C C . HIS A 1 79 ? 4.710 4.032 -2.857 1.00 87.00 79 HIS A C 1
ATOM 619 O O . HIS A 1 79 ? 5.288 4.286 -3.916 1.00 87.00 79 HIS A O 1
ATOM 625 N N . ALA A 1 80 ? 3.980 2.927 -2.695 1.00 84.38 80 ALA A N 1
ATOM 626 C CA . ALA A 1 80 ? 3.815 1.915 -3.729 1.00 84.38 80 ALA A CA 1
ATOM 627 C C . ALA A 1 80 ? 3.028 2.437 -4.945 1.00 84.38 80 ALA A C 1
ATOM 629 O O . ALA A 1 80 ? 3.380 2.102 -6.079 1.00 84.38 80 ALA A O 1
ATOM 630 N N . ILE A 1 81 ? 2.026 3.304 -4.752 1.00 85.31 81 ILE A N 1
ATOM 631 C CA . ILE A 1 81 ? 1.306 3.981 -5.849 1.00 85.31 81 ILE A CA 1
ATOM 632 C C . ILE A 1 81 ? 2.259 4.881 -6.644 1.00 85.31 81 ILE A C 1
ATOM 634 O O . ILE A 1 81 ? 2.346 4.750 -7.865 1.00 85.31 81 ILE A O 1
ATOM 638 N N . ILE A 1 82 ? 3.021 5.746 -5.964 1.00 86.38 82 ILE A N 1
ATOM 639 C CA . ILE A 1 82 ? 3.987 6.651 -6.613 1.00 86.38 82 ILE 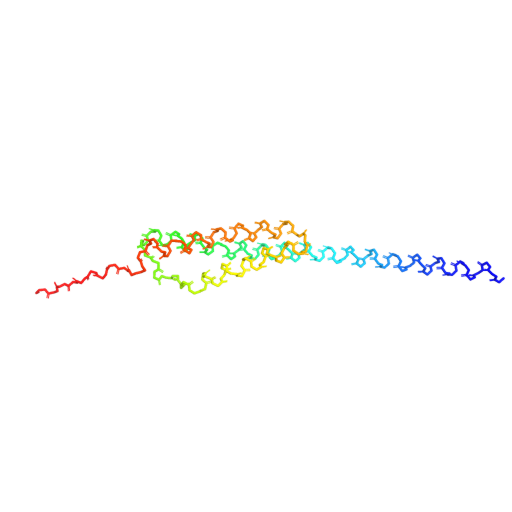A CA 1
ATOM 640 C C . ILE A 1 82 ? 5.049 5.848 -7.373 1.00 86.38 82 ILE A C 1
ATOM 642 O O . ILE A 1 82 ? 5.372 6.162 -8.520 1.00 86.38 82 ILE A O 1
ATOM 646 N N . TYR A 1 83 ? 5.559 4.775 -6.764 1.00 82.25 83 TYR A N 1
ATOM 647 C CA . TYR A 1 83 ? 6.519 3.887 -7.412 1.00 82.25 83 TYR A CA 1
ATOM 648 C C . TYR A 1 83 ? 5.924 3.208 -8.652 1.00 82.25 83 TYR A C 1
ATOM 650 O O . TYR A 1 83 ? 6.592 3.123 -9.679 1.00 82.25 83 TYR A O 1
ATOM 658 N N . SER A 1 84 ? 4.659 2.781 -8.586 1.00 83.12 84 SER A N 1
ATOM 659 C CA . SER A 1 84 ? 3.958 2.141 -9.710 1.00 83.12 84 SER A CA 1
ATOM 660 C C . SER A 1 84 ? 3.815 3.077 -10.915 1.00 83.12 84 SER A C 1
ATOM 662 O O . SER A 1 84 ? 3.963 2.622 -12.048 1.00 83.12 84 SER A O 1
ATOM 664 N N . ILE A 1 85 ? 3.601 4.379 -10.678 1.00 82.50 85 ILE A N 1
ATOM 665 C CA . ILE A 1 85 ? 3.577 5.409 -11.733 1.00 82.50 85 ILE A CA 1
ATOM 666 C C . ILE A 1 85 ? 4.955 5.531 -12.398 1.00 82.50 85 ILE A C 1
ATOM 668 O O . ILE A 1 85 ? 5.047 5.601 -13.619 1.00 82.50 85 ILE A O 1
ATOM 672 N N . ALA A 1 86 ? 6.039 5.504 -11.617 1.00 80.12 86 ALA A N 1
ATOM 673 C CA . ALA A 1 86 ? 7.398 5.633 -12.146 1.00 80.12 86 ALA A CA 1
ATOM 674 C C . ALA A 1 86 ? 7.834 4.452 -13.037 1.00 80.12 86 ALA A C 1
ATOM 676 O O . ALA A 1 86 ? 8.703 4.618 -13.894 1.00 80.12 86 ALA A O 1
ATOM 677 N N . ILE A 1 87 ? 7.255 3.263 -12.836 1.00 80.56 87 ILE A N 1
ATOM 678 C CA . ILE A 1 87 ? 7.564 2.048 -13.613 1.00 80.56 87 ILE A CA 1
ATOM 679 C C . ILE A 1 87 ? 6.498 1.689 -14.661 1.00 80.56 87 ILE A C 1
ATOM 681 O O . ILE A 1 87 ? 6.654 0.663 -15.328 1.00 80.56 87 ILE A O 1
ATOM 685 N N . ASP A 1 88 ? 5.452 2.510 -14.802 1.00 79.25 88 ASP A N 1
ATOM 686 C CA . ASP A 1 88 ? 4.314 2.302 -15.712 1.00 79.25 88 ASP A CA 1
ATOM 687 C C . ASP A 1 88 ? 3.585 0.949 -15.498 1.00 79.25 88 ASP A C 1
ATOM 689 O O . ASP A 1 88 ? 3.124 0.292 -16.436 1.00 79.25 88 ASP A O 1
ATOM 693 N N . ASP A 1 89 ? 3.483 0.493 -14.239 1.00 76.94 89 ASP A N 1
ATOM 694 C CA . ASP A 1 89 ? 2.787 -0.753 -13.878 1.00 76.94 89 ASP A CA 1
ATOM 695 C C . ASP A 1 89 ? 1.367 -0.467 -13.373 1.00 76.94 89 ASP A C 1
ATOM 697 O O . ASP A 1 89 ? 1.113 -0.255 -12.183 1.00 76.94 89 ASP A O 1
ATOM 70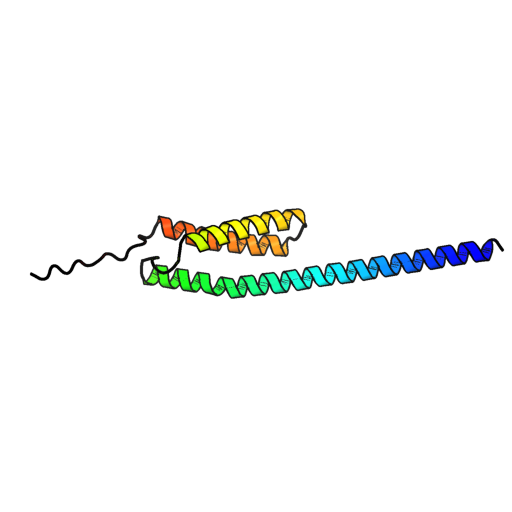1 N N . PHE A 1 90 ? 0.415 -0.490 -14.307 1.00 75.31 90 PHE A N 1
ATOM 702 C CA . PHE A 1 90 ? -0.996 -0.229 -14.022 1.00 75.31 90 PHE A CA 1
ATOM 703 C C . PHE A 1 90 ? -1.625 -1.252 -13.062 1.00 75.31 90 PHE A C 1
ATOM 705 O O . PHE A 1 90 ? -2.492 -0.895 -12.266 1.00 75.31 90 PHE A O 1
ATOM 712 N N . TYR A 1 91 ? -1.193 -2.518 -13.105 1.00 71.19 91 TYR A N 1
ATOM 713 C CA . TYR A 1 91 ? -1.743 -3.561 -12.231 1.00 71.19 91 TYR A CA 1
ATOM 714 C C . TYR A 1 91 ? -1.322 -3.339 -10.781 1.00 71.19 91 TYR A C 1
ATOM 716 O O . TYR A 1 91 ? -2.146 -3.464 -9.874 1.00 71.19 91 TYR A O 1
ATOM 724 N N . MET A 1 92 ? -0.057 -2.974 -10.570 1.00 76.31 92 MET A N 1
ATOM 725 C CA . MET A 1 92 ? 0.457 -2.658 -9.243 1.00 76.31 92 MET A CA 1
ATOM 726 C C . MET A 1 92 ? -0.156 -1.357 -8.706 1.00 76.31 92 MET A C 1
ATOM 728 O O . MET A 1 92 ? -0.588 -1.307 -7.556 1.00 76.31 92 MET A O 1
ATOM 732 N N . MET A 1 93 ? -0.301 -0.338 -9.559 1.00 80.94 93 MET A N 1
ATOM 733 C CA . MET A 1 93 ? -0.940 0.928 -9.194 1.00 80.94 93 MET A CA 1
ATOM 734 C C . MET A 1 93 ? -2.391 0.731 -8.741 1.00 80.94 93 MET A C 1
ATOM 736 O O . MET A 1 93 ? -2.786 1.253 -7.697 1.00 80.94 93 MET A O 1
ATOM 740 N N . LEU A 1 94 ? -3.183 -0.030 -9.504 1.00 80.44 94 LEU A N 1
ATOM 741 C CA . LEU A 1 94 ? -4.594 -0.265 -9.201 1.00 80.44 94 LEU A CA 1
ATOM 742 C C . LEU A 1 94 ? -4.766 -1.044 -7.890 1.00 80.44 94 LEU A C 1
ATOM 744 O O . LEU A 1 94 ? -5.595 -0.663 -7.067 1.00 80.44 94 LEU A O 1
ATOM 748 N N . ALA A 1 95 ? -3.963 -2.092 -7.676 1.00 79.75 95 ALA A N 1
ATOM 749 C CA . ALA A 1 95 ? -3.996 -2.867 -6.439 1.00 79.75 95 ALA A CA 1
ATOM 750 C C . ALA A 1 95 ? -3.711 -1.975 -5.221 1.00 79.75 95 ALA A C 1
ATOM 752 O O . ALA A 1 95 ? -4.566 -1.853 -4.345 1.00 79.75 95 ALA A O 1
ATOM 753 N N . ASN A 1 96 ? -2.574 -1.275 -5.214 1.00 83.62 96 ASN A N 1
ATOM 754 C CA . ASN A 1 96 ? -2.159 -0.424 -4.091 1.00 83.62 96 ASN A CA 1
ATOM 755 C C . ASN A 1 96 ? -3.121 0.749 -3.849 1.00 83.62 96 ASN A C 1
ATOM 757 O O . ASN A 1 96 ? -3.328 1.168 -2.716 1.00 83.62 96 ASN A O 1
ATOM 761 N N . THR A 1 97 ? -3.777 1.257 -4.897 1.00 85.62 97 THR A N 1
ATOM 762 C CA . THR A 1 97 ? -4.804 2.305 -4.763 1.00 85.62 97 THR A CA 1
ATOM 763 C C . THR A 1 97 ? -6.039 1.801 -4.015 1.00 85.62 97 THR A C 1
ATOM 765 O O . THR A 1 97 ? -6.570 2.500 -3.153 1.00 85.62 97 THR A O 1
ATOM 768 N N . ILE A 1 98 ? -6.491 0.576 -4.298 1.00 84.75 98 ILE A N 1
ATOM 769 C CA . ILE A 1 98 ? -7.619 -0.038 -3.581 1.00 84.75 98 ILE A CA 1
ATOM 770 C C . ILE A 1 98 ? -7.258 -0.250 -2.101 1.00 84.75 98 ILE A C 1
ATOM 772 O O . ILE A 1 98 ? -8.071 0.040 -1.220 1.00 84.75 98 ILE A O 1
ATOM 776 N N . PHE A 1 99 ? -6.033 -0.703 -1.825 1.00 82.44 99 PHE A N 1
ATOM 777 C CA . PHE A 1 99 ? -5.507 -0.861 -0.466 1.00 82.44 99 PHE A CA 1
ATOM 778 C C . PHE A 1 99 ? -5.416 0.456 0.292 1.00 82.44 99 PHE A C 1
ATOM 780 O O . PHE A 1 99 ? -5.912 0.558 1.411 1.00 82.44 99 PHE A O 1
ATOM 787 N N . PHE A 1 100 ? -4.887 1.489 -0.354 1.00 86.69 100 PHE A N 1
ATOM 788 C CA . PHE A 1 100 ? -4.823 2.837 0.191 1.00 86.69 100 PHE A CA 1
ATOM 789 C C . PHE A 1 100 ? -6.205 3.368 0.601 1.00 86.69 100 PHE A C 1
ATOM 791 O O . PHE A 1 100 ? -6.350 3.975 1.664 1.00 86.69 100 PHE A O 1
ATOM 798 N N . CYS A 1 101 ? -7.244 3.106 -0.200 1.00 86.19 101 CYS A N 1
ATOM 799 C CA . CYS A 1 101 ? -8.616 3.475 0.148 1.00 86.19 101 CYS A CA 1
ATOM 800 C C . CYS A 1 101 ? -9.167 2.668 1.336 1.00 86.19 101 CYS A C 1
ATOM 802 O O . CYS A 1 101 ? -9.845 3.243 2.194 1.00 86.19 101 CYS A O 1
ATOM 804 N N . MET A 1 102 ? -8.888 1.362 1.412 1.00 81.81 102 MET A N 1
ATOM 805 C CA . MET A 1 102 ? -9.302 0.525 2.548 1.00 81.81 102 MET A CA 1
ATOM 806 C C . MET A 1 102 ? -8.632 0.967 3.855 1.00 81.81 102 MET A C 1
ATOM 808 O O . MET A 1 102 ? -9.333 1.235 4.834 1.00 81.81 102 MET A O 1
ATOM 812 N N . ASP A 1 103 ? -7.308 1.120 3.854 1.00 83.44 103 ASP A N 1
ATOM 813 C CA . ASP A 1 103 ? -6.534 1.556 5.021 1.00 83.44 103 ASP A CA 1
ATOM 814 C C . ASP A 1 103 ? -6.896 2.989 5.430 1.00 83.44 103 ASP A C 1
ATOM 816 O O . ASP A 1 103 ? -7.039 3.281 6.616 1.00 83.44 103 ASP A O 1
ATOM 820 N N . GLY A 1 104 ? -7.142 3.877 4.460 1.00 84.88 104 GLY A N 1
ATOM 821 C CA . GLY A 1 104 ? -7.616 5.237 4.724 1.00 84.88 104 GLY A CA 1
ATOM 822 C C . GLY A 1 104 ? -9.001 5.270 5.378 1.00 84.88 104 GLY A C 1
ATOM 823 O O . GLY A 1 104 ? -9.245 6.079 6.272 1.00 84.88 104 GLY A O 1
ATOM 824 N N . SER A 1 105 ? -9.897 4.357 4.993 1.00 82.19 105 SER A N 1
ATOM 825 C CA . SER A 1 105 ? -11.226 4.227 5.613 1.00 82.19 105 SER A CA 1
ATOM 826 C C . SER A 1 105 ? -11.129 3.721 7.056 1.00 82.19 105 SER A C 1
ATOM 828 O O . SER A 1 105 ? -11.838 4.210 7.937 1.00 82.19 105 SER A O 1
ATOM 830 N N . LEU A 1 106 ? -10.213 2.782 7.313 1.00 76.69 106 LEU A N 1
ATOM 831 C CA . LEU A 1 106 ? -9.866 2.318 8.658 1.00 76.69 106 LEU A CA 1
ATOM 832 C C . LEU A 1 106 ? -9.285 3.448 9.512 1.00 76.69 106 LEU A C 1
ATOM 834 O O . LEU A 1 106 ? -9.720 3.643 10.646 1.00 76.69 106 LEU A O 1
ATOM 838 N N . LEU A 1 107 ? -8.358 4.230 8.954 1.00 81.75 107 LEU A N 1
ATOM 839 C CA . LEU A 1 107 ? -7.771 5.392 9.619 1.00 81.75 107 LEU A CA 1
ATOM 840 C C . LEU A 1 107 ? -8.842 6.439 9.960 1.00 81.75 107 LEU A C 1
ATOM 842 O O . LEU A 1 107 ? -8.844 6.976 11.062 1.00 81.75 107 LEU A O 1
ATOM 846 N N . ALA A 1 108 ? -9.800 6.681 9.062 1.00 81.94 108 ALA A N 1
ATOM 847 C CA . ALA A 1 108 ? -10.933 7.568 9.323 1.00 81.94 108 ALA A CA 1
ATOM 848 C C . ALA A 1 108 ? -11.841 7.048 10.453 1.00 81.94 108 ALA A C 1
ATOM 850 O O . ALA A 1 108 ? -12.308 7.838 11.274 1.00 81.94 108 ALA A O 1
ATOM 851 N N . MET A 1 109 ? -12.058 5.730 10.549 1.00 74.12 109 MET A N 1
ATOM 852 C CA . MET A 1 109 ? -12.832 5.132 11.645 1.00 74.12 109 MET A CA 1
ATOM 853 C C . MET A 1 109 ? -12.216 5.394 13.025 1.00 74.12 109 MET A C 1
ATOM 855 O O . MET A 1 109 ? -12.977 5.609 13.966 1.00 74.12 109 MET A O 1
ATOM 859 N N . PHE A 1 110 ? -10.884 5.459 13.149 1.00 73.19 110 PHE A N 1
ATOM 860 C CA . PHE A 1 110 ? -10.216 5.852 14.402 1.00 73.19 110 PHE A CA 1
ATOM 861 C C . PHE A 1 110 ? -10.555 7.272 14.866 1.00 73.19 110 PHE A C 1
ATOM 863 O O . PHE A 1 110 ? -10.501 7.543 16.061 1.00 73.19 110 PHE A O 1
ATOM 870 N N . PHE A 1 111 ? -10.901 8.179 13.948 1.00 71.25 111 PHE A N 1
ATOM 871 C CA . PHE A 1 111 ? -11.311 9.541 14.303 1.00 71.25 111 PHE A CA 1
ATOM 872 C C . PHE A 1 111 ? -12.803 9.647 14.648 1.00 71.25 111 PHE A C 1
ATOM 874 O O . PHE A 1 111 ? -13.211 10.619 15.279 1.00 71.25 111 PHE A O 1
ATOM 881 N N . ILE A 1 112 ? -13.621 8.673 14.230 1.00 73.50 112 ILE A N 1
ATOM 882 C CA . ILE A 1 112 ? -15.081 8.683 14.418 1.00 73.50 112 ILE A CA 1
ATOM 883 C C . ILE A 1 112 ? -15.495 7.871 15.651 1.00 73.50 112 ILE A C 1
ATOM 885 O O . ILE A 1 112 ? -16.395 8.285 16.382 1.00 73.50 112 ILE A O 1
ATOM 889 N N . PHE A 1 113 ? -14.872 6.714 15.882 1.00 67.38 113 PHE A N 1
ATOM 890 C CA . PHE A 1 113 ? -15.193 5.853 17.017 1.00 67.38 113 PHE A CA 1
ATOM 891 C C . PHE A 1 113 ? -14.255 6.121 18.199 1.00 67.38 113 PHE A C 1
ATOM 893 O O . PHE A 1 113 ? -13.046 6.241 17.998 1.00 67.38 113 PHE A O 1
ATOM 900 N N . PRO A 1 114 ? -14.781 6.183 19.436 1.00 60.84 114 PRO A N 1
ATOM 901 C CA . PRO A 1 114 ? -13.946 6.307 20.622 1.00 60.84 114 PRO A CA 1
ATOM 902 C C . PRO A 1 114 ? -13.010 5.097 20.730 1.00 60.84 114 PRO A C 1
ATOM 904 O O . PRO A 1 114 ? -13.420 3.954 20.505 1.00 60.84 114 PRO A O 1
ATOM 907 N N . ASN A 1 115 ? -11.741 5.367 21.048 1.00 59.66 115 ASN A N 1
ATOM 908 C CA . ASN A 1 115 ? -10.742 4.318 21.227 1.00 59.66 115 ASN A CA 1
ATOM 909 C C . ASN A 1 115 ? -11.090 3.485 22.467 1.00 59.66 115 ASN A C 1
ATOM 911 O O . ASN A 1 115 ? -11.182 2.271 22.357 1.00 59.66 115 ASN A O 1
ATOM 915 N N . ASP A 1 116 ? -11.460 4.147 23.567 1.00 57.16 116 ASP A N 1
ATOM 916 C CA . ASP A 1 116 ? -11.830 3.503 24.825 1.00 57.16 116 ASP A CA 1
ATOM 917 C C . ASP A 1 116 ? -13.244 2.898 24.808 1.00 57.16 116 ASP A C 1
ATOM 919 O O . ASP A 1 116 ? -14.235 3.548 24.446 1.00 57.16 116 ASP A O 1
ATOM 923 N N . LYS A 1 117 ? -13.377 1.673 25.328 1.00 56.09 117 LYS A N 1
ATOM 924 C CA . LYS A 1 117 ? -14.674 1.192 25.835 1.00 56.09 117 LYS A CA 1
ATOM 925 C C . LYS A 1 117 ? -15.118 2.109 26.979 1.00 56.09 117 LYS A C 1
ATOM 927 O O . LYS A 1 117 ? -14.292 2.407 27.843 1.00 56.09 117 LYS A O 1
ATOM 932 N N . PRO A 1 118 ? -16.398 2.520 27.070 1.00 49.19 118 PRO A N 1
ATOM 933 C CA . PRO A 1 118 ? -16.867 3.217 28.257 1.00 49.19 118 PRO A CA 1
ATOM 934 C C . PRO A 1 118 ? -16.632 2.296 29.456 1.00 49.19 118 PRO A C 1
ATOM 936 O O . PRO A 1 118 ? -17.270 1.250 29.581 1.00 49.19 118 PRO A O 1
ATOM 939 N N . TYR A 1 119 ? -15.677 2.660 30.314 1.00 50.38 119 TYR A N 1
ATOM 940 C CA . TYR A 1 119 ? -15.508 2.042 31.617 1.00 50.38 119 TYR A CA 1
ATOM 941 C C . TYR A 1 119 ? -16.832 2.243 32.347 1.00 50.38 119 TYR A C 1
ATOM 943 O O . TYR A 1 119 ? -17.134 3.344 32.807 1.00 50.38 119 TYR A O 1
ATOM 951 N N . PHE A 1 120 ? -17.653 1.194 32.417 1.00 49.00 120 PHE A N 1
ATOM 952 C CA . PHE A 1 120 ? -18.776 1.174 33.336 1.00 49.00 120 PHE A CA 1
ATOM 953 C C . PHE A 1 120 ? -18.144 1.174 34.724 1.00 49.00 120 PHE A C 1
ATOM 955 O O . PHE A 1 120 ? -17.705 0.141 35.231 1.00 49.00 120 PHE A O 1
ATOM 962 N N . LYS A 1 121 ? -17.973 2.373 35.279 1.00 45.31 121 LYS A N 1
ATOM 963 C CA . LYS A 1 121 ? -17.556 2.582 36.654 1.00 45.31 121 LYS A CA 1
ATOM 964 C C . LYS A 1 121 ? -18.680 1.978 37.489 1.00 45.31 121 LYS A C 1
ATOM 966 O O . LYS A 1 121 ? -19.712 2.605 37.691 1.00 45.31 121 LYS A O 1
ATOM 971 N N . VAL A 1 122 ? -18.529 0.711 37.864 1.00 56.03 122 VAL A N 1
ATOM 972 C CA . VAL A 1 122 ? -19.384 0.087 38.867 1.00 56.03 122 VAL A CA 1
ATOM 973 C C . VAL A 1 122 ? -19.059 0.828 40.159 1.00 56.03 122 VAL A C 1
ATOM 975 O O . VAL A 1 122 ? -18.071 0.526 40.824 1.00 56.03 122 VAL A O 1
ATOM 978 N N . GLU A 1 123 ? -19.828 1.875 40.458 1.00 53.19 123 GLU A N 1
ATOM 979 C CA . GLU A 1 123 ? -19.937 2.389 41.817 1.00 53.19 123 GLU A CA 1
ATOM 980 C C . GLU A 1 123 ? -20.546 1.261 42.647 1.00 53.19 123 GLU A C 1
ATOM 982 O O . GLU A 1 123 ? -21.748 1.004 42.614 1.00 53.19 123 GLU A O 1
ATOM 987 N N . ILE A 1 124 ? -19.672 0.515 43.317 1.00 58.75 124 ILE A N 1
ATOM 988 C CA . ILE A 1 124 ? -20.057 -0.377 44.400 1.00 58.75 124 ILE A CA 1
ATOM 989 C C . ILE A 1 124 ? -20.461 0.557 45.544 1.00 58.75 124 ILE A C 1
ATOM 991 O O . ILE A 1 124 ? -19.596 1.173 46.169 1.00 58.75 124 ILE A O 1
ATOM 995 N N . SER A 1 125 ? -21.773 0.732 45.714 1.00 58.78 125 SER A N 1
ATOM 996 C CA . SER A 1 125 ? -22.379 1.371 46.885 1.00 58.78 125 SER A CA 1
ATOM 997 C C . SER A 1 125 ? -22.366 0.445 48.094 1.00 58.78 125 SER A C 1
ATOM 999 O O . SER A 1 125 ? -22.326 -0.792 47.904 1.00 58.78 125 SER A O 1
#

Radius of gyration: 26.49 Å; chains: 1; bounding box: 62×23×94 Å